Protein AF-A0A1V4JGX5-F1 (afdb_monomer_lite)

pLDDT: mean 76.39, std 11.35, range [46.0, 93.62]

Secondary structure (DSSP, 8-state):
-PPPHHHHHHHHHHHHHHHHHHHHHTTEEEETTEEEE-TTSEEEE-----TT----SEEEEPHHHHHHHHHHT--

Organism: NCBI:txid372326

Foldseek 3Di:
DDQDPVNVVVVVVVVVVVVQVVCVVQQWHQDPVGIDHDPPFDKDADPDPDPVDPDDRIDTDDPVRVVVVVVVVPD

Sequence (75 aa):
MTVTWEEKLRKTEEIAQERQKQLESLGISLQSSGIKVGDNKCFLVNLNADPALNELLVYYLKVKICINIYRDKFF

Structure (mmCIF, N/CA/C/O backbone):
data_AF-A0A1V4JGX5-F1
#
_entry.id   AF-A0A1V4JGX5-F1
#
loop_
_atom_site.group_PDB
_atom_site.id
_atom_site.type_symbol
_atom_site.label_atom_id
_atom_site.label_alt_id
_atom_site.label_comp_id
_atom_site.label_asym_id
_atom_site.label_entity_id
_atom_site.label_seq_id
_atom_site.pdbx_PDB_ins_code
_atom_site.Cartn_x
_atom_site.Cartn_y
_atom_site.Cartn_z
_atom_site.occupancy
_atom_site.B_iso_or_equiv
_atom_site.auth_seq_id
_atom_site.auth_comp_id
_atom_site.auth_asym_id
_atom_site.auth_atom_id
_atom_site.pdbx_PDB_model_num
ATOM 1 N N . MET A 1 1 ? -15.594 10.061 29.162 1.00 56.38 1 MET A N 1
ATOM 2 C CA . MET A 1 1 ? -16.352 9.131 28.297 1.00 56.38 1 MET A CA 1
ATOM 3 C C . MET A 1 1 ? -15.438 7.978 27.921 1.00 56.38 1 MET A C 1
ATOM 5 O O . MET A 1 1 ? -14.376 8.223 27.363 1.00 56.38 1 MET A O 1
ATOM 9 N N . THR A 1 2 ? -15.791 6.752 28.302 1.00 78.56 2 THR A N 1
ATOM 10 C CA . THR A 1 2 ? -15.070 5.531 27.914 1.00 78.56 2 THR A CA 1
ATOM 11 C C . THR A 1 2 ? -15.453 5.153 26.489 1.00 78.56 2 THR A C 1
ATOM 13 O O . THR A 1 2 ? -16.630 4.950 26.213 1.00 78.56 2 THR A O 1
ATOM 16 N N . VAL A 1 3 ? -14.471 5.071 25.594 1.00 74.69 3 VAL A N 1
ATOM 17 C CA . VAL A 1 3 ? -14.684 4.625 24.209 1.00 74.69 3 VAL A CA 1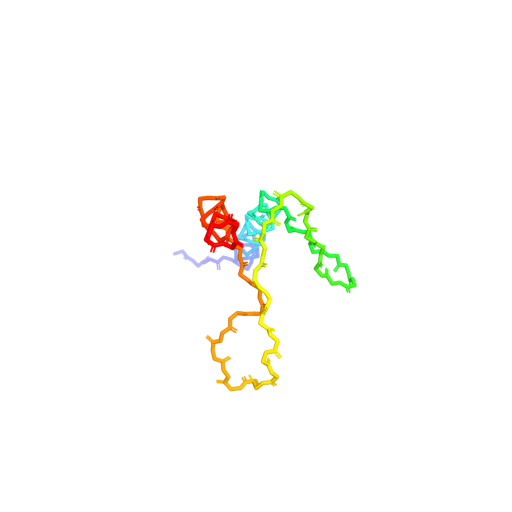
ATOM 18 C C . VAL A 1 3 ? -15.052 3.143 24.222 1.00 74.69 3 VAL A C 1
ATOM 20 O O . VAL A 1 3 ? -14.315 2.337 24.801 1.00 74.69 3 VAL A O 1
ATOM 23 N N . THR A 1 4 ? -16.171 2.791 23.595 1.00 91.69 4 THR A N 1
ATOM 24 C CA . THR A 1 4 ? -16.645 1.405 23.523 1.00 91.69 4 THR A CA 1
ATOM 25 C C . THR A 1 4 ? -15.777 0.561 22.585 1.00 91.69 4 THR A C 1
ATOM 27 O O . THR A 1 4 ? -15.018 1.077 21.759 1.00 91.69 4 THR A O 1
ATOM 30 N N . TRP A 1 5 ? -15.869 -0.765 22.705 1.00 90.88 5 TRP A N 1
ATOM 31 C CA . TRP A 1 5 ? -15.213 -1.676 21.762 1.00 90.88 5 TRP A CA 1
ATOM 32 C C . TRP A 1 5 ? -15.753 -1.531 20.338 1.00 90.88 5 TRP A C 1
ATOM 34 O O . TRP A 1 5 ? -14.971 -1.602 19.395 1.00 90.88 5 TRP A O 1
ATOM 44 N N . GLU A 1 6 ? -17.044 -1.242 20.189 1.00 91.31 6 GLU A N 1
ATOM 45 C CA . GLU A 1 6 ? -17.674 -0.981 18.891 1.00 91.31 6 GLU A CA 1
ATOM 46 C C . GLU A 1 6 ? -17.079 0.258 18.216 1.00 91.31 6 GLU A C 1
ATOM 48 O O . GLU A 1 6 ? -16.739 0.230 17.036 1.00 91.31 6 GLU A O 1
ATOM 53 N N . GLU A 1 7 ? -16.852 1.336 18.966 1.00 89.00 7 GLU A N 1
ATOM 54 C CA . GLU A 1 7 ? -16.246 2.546 18.405 1.00 89.00 7 GLU A CA 1
ATOM 55 C C . GLU A 1 7 ? -14.771 2.373 18.059 1.00 89.00 7 GLU A C 1
ATOM 57 O O . GLU A 1 7 ? -14.289 2.995 17.109 1.00 89.00 7 GLU A O 1
ATOM 62 N N . LYS A 1 8 ? -14.049 1.523 18.797 1.00 90.75 8 LYS A N 1
ATOM 63 C CA . LYS A 1 8 ? -12.686 1.131 18.421 1.00 90.75 8 LYS A CA 1
ATOM 64 C C . LYS A 1 8 ? -12.693 0.315 17.132 1.00 90.75 8 LYS A C 1
ATOM 66 O O . LYS A 1 8 ? -11.912 0.6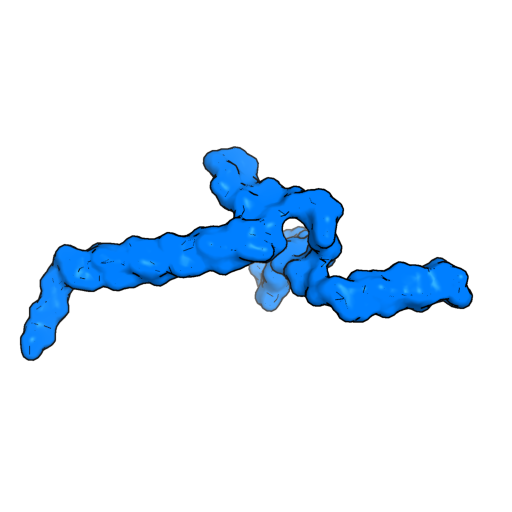30 16.241 1.00 90.75 8 LYS A O 1
ATOM 71 N N . LEU A 1 9 ? -13.586 -0.672 17.023 1.00 92.31 9 LEU A N 1
ATOM 72 C CA . LEU A 1 9 ? -13.718 -1.513 15.834 1.00 92.31 9 LEU A CA 1
ATOM 73 C C . LEU A 1 9 ? -14.034 -0.665 14.597 1.00 92.31 9 LEU A C 1
ATOM 75 O O . LEU A 1 9 ? -13.292 -0.724 13.620 1.00 92.31 9 LEU A O 1
ATOM 79 N N . ARG A 1 10 ? -15.035 0.220 14.692 1.00 93.00 10 ARG A N 1
ATOM 80 C CA . ARG A 1 10 ? -15.416 1.127 13.601 1.00 93.00 10 ARG A CA 1
ATOM 81 C C . ARG A 1 10 ? -14.256 2.019 13.157 1.00 93.00 10 ARG A C 1
ATOM 83 O O . ARG A 1 10 ? -13.988 2.126 11.967 1.00 93.00 10 ARG A O 1
ATOM 90 N N . LYS A 1 11 ? -13.518 2.619 14.101 1.00 91.50 11 LYS A N 1
ATOM 91 C CA . LYS A 1 11 ? -12.335 3.435 13.770 1.00 91.50 11 LYS A CA 1
ATOM 92 C C . LYS A 1 11 ? -11.251 2.628 13.062 1.00 91.50 11 LYS A C 1
ATOM 94 O O . LYS A 1 11 ? -10.600 3.136 12.152 1.00 91.50 11 LYS A O 1
ATOM 99 N N . THR A 1 12 ? -11.014 1.392 13.494 1.00 92.94 12 THR A N 1
ATOM 100 C CA . THR A 1 12 ? -10.025 0.520 12.856 1.00 92.94 12 THR A CA 1
ATOM 101 C C . THR A 1 12 ? -10.442 0.161 11.430 1.00 92.94 12 THR A C 1
ATOM 103 O O . THR A 1 12 ? -9.604 0.222 10.530 1.00 92.94 12 THR A O 1
ATOM 106 N N . GLU A 1 13 ? -11.719 -0.150 11.206 1.00 92.75 13 GLU A N 1
ATOM 107 C CA . GLU A 1 13 ? -12.263 -0.450 9.877 1.00 92.75 13 GLU A CA 1
ATOM 108 C C . GLU A 1 13 ? -12.201 0.758 8.936 1.00 92.75 13 GLU A C 1
ATOM 110 O O . GLU A 1 13 ? -11.749 0.616 7.801 1.00 92.75 13 GLU A O 1
ATOM 115 N N . GLU A 1 14 ? -12.553 1.956 9.411 1.00 93.62 14 GLU A N 1
ATOM 116 C CA . GLU A 1 14 ? -12.452 3.200 8.633 1.00 93.62 14 GLU A CA 1
ATOM 117 C C . GLU A 1 14 ? -11.013 3.456 8.157 1.00 93.62 14 GLU A C 1
ATOM 119 O O . GLU A 1 14 ? -10.774 3.744 6.983 1.00 93.62 14 GLU A O 1
ATOM 124 N N . ILE A 1 15 ? -10.026 3.293 9.047 1.00 91.69 15 ILE A N 1
ATOM 125 C CA . ILE A 1 15 ? -8.607 3.463 8.700 1.00 91.69 15 ILE A CA 1
ATOM 126 C C . ILE A 1 15 ? -8.156 2.394 7.697 1.00 91.69 15 ILE A C 1
ATOM 128 O O . ILE A 1 15 ? -7.381 2.693 6.785 1.00 91.69 15 ILE A O 1
ATOM 132 N N . ALA A 1 16 ? -8.610 1.149 7.857 1.00 85.81 16 ALA A N 1
ATOM 133 C CA . ALA A 1 16 ? -8.278 0.068 6.936 1.00 85.81 16 ALA A CA 1
ATOM 134 C C . ALA A 1 16 ? -8.854 0.326 5.534 1.00 85.81 16 ALA A C 1
ATOM 136 O O . ALA A 1 16 ? -8.135 0.178 4.545 1.00 85.81 16 ALA A O 1
ATOM 137 N N . GLN A 1 17 ? -10.106 0.783 5.447 1.00 88.06 17 GLN A N 1
ATOM 138 C CA . GLN A 1 17 ? -10.751 1.140 4.182 1.00 88.06 17 GLN A CA 1
ATOM 139 C C . GLN A 1 17 ? -10.066 2.325 3.495 1.00 88.06 17 GLN A C 1
ATOM 141 O O . GLN A 1 17 ? -9.822 2.273 2.290 1.00 88.06 17 GLN A O 1
ATOM 146 N N . GLU A 1 18 ? -9.695 3.366 4.242 1.00 91.25 18 GLU A N 1
ATOM 147 C CA . GLU A 1 18 ? -8.973 4.514 3.682 1.00 91.25 18 GLU A CA 1
ATOM 148 C C . GLU A 1 18 ? -7.611 4.088 3.112 1.00 91.25 18 GLU A C 1
ATOM 150 O O . GLU A 1 18 ? -7.258 4.450 1.989 1.00 91.25 18 GLU A O 1
ATOM 155 N N . ARG A 1 19 ? -6.865 3.240 3.831 1.00 87.50 19 ARG A N 1
ATOM 156 C CA . ARG A 1 19 ? -5.589 2.688 3.341 1.00 87.50 19 ARG A CA 1
ATOM 157 C C . ARG A 1 19 ? -5.773 1.834 2.088 1.00 87.50 19 ARG A C 1
ATOM 159 O O . ARG A 1 19 ? -4.983 1.956 1.153 1.00 87.50 19 ARG A O 1
ATOM 166 N N . GLN A 1 20 ? -6.816 1.007 2.049 1.00 82.81 20 GLN A N 1
ATOM 167 C CA . GLN A 1 20 ? -7.146 0.191 0.882 1.00 82.81 20 GLN A CA 1
ATOM 168 C C . GLN A 1 20 ? -7.444 1.071 -0.340 1.00 82.81 20 GLN A C 1
ATOM 170 O O . GLN A 1 20 ? -6.869 0.874 -1.409 1.00 82.81 20 GLN A O 1
ATOM 175 N N . LYS A 1 21 ? -8.259 2.113 -0.162 1.00 86.31 21 LYS A N 1
ATOM 176 C CA . LYS A 1 21 ? -8.598 3.073 -1.217 1.00 86.31 21 LYS A CA 1
ATOM 177 C C . LYS A 1 21 ? -7.373 3.835 -1.728 1.00 86.31 21 LYS A C 1
ATOM 179 O O . LYS A 1 21 ? -7.243 4.080 -2.929 1.00 86.31 21 LYS A O 1
ATOM 184 N N . GLN A 1 22 ? -6.447 4.189 -0.837 1.00 83.94 22 GLN A N 1
ATOM 185 C CA . GLN A 1 22 ? -5.181 4.812 -1.221 1.00 83.94 22 GLN A CA 1
ATOM 186 C C . GLN A 1 22 ? -4.334 3.877 -2.088 1.00 83.94 22 GLN A C 1
ATOM 188 O O . GLN A 1 22 ? -3.860 4.308 -3.140 1.00 83.94 22 GLN A O 1
ATOM 193 N N . LEU A 1 23 ? -4.198 2.602 -1.712 1.00 81.25 23 LEU A N 1
ATOM 194 C CA . LEU A 1 23 ? -3.498 1.598 -2.521 1.00 81.25 23 LEU A CA 1
ATOM 195 C C . LEU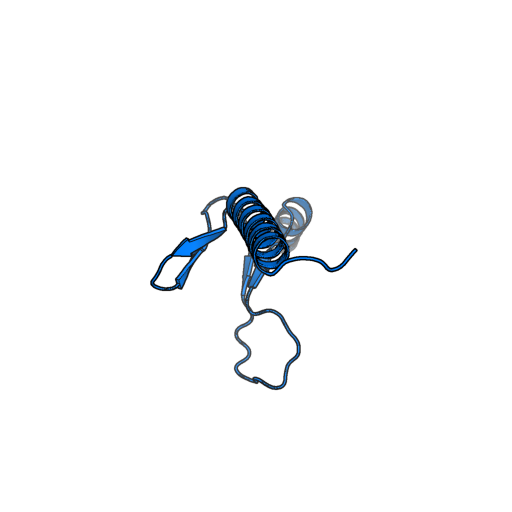 A 1 23 ? -4.149 1.429 -3.900 1.00 81.25 23 LEU A C 1
ATOM 197 O O . LEU A 1 23 ? -3.452 1.485 -4.913 1.00 81.25 23 LEU A O 1
ATOM 201 N N . GLU A 1 24 ? -5.476 1.345 -3.963 1.00 81.81 24 GLU A N 1
ATOM 202 C CA . GLU A 1 24 ? -6.216 1.224 -5.224 1.00 81.81 24 GLU A CA 1
ATOM 203 C C . GLU A 1 24 ? -6.032 2.450 -6.126 1.00 81.81 24 GLU A C 1
ATOM 205 O O . GLU A 1 24 ? -5.778 2.309 -7.323 1.00 81.81 24 GLU A O 1
ATOM 210 N N . SER A 1 25 ? -6.040 3.663 -5.560 1.00 79.94 25 SER A N 1
ATOM 211 C CA . SER A 1 25 ? -5.716 4.894 -6.301 1.00 79.94 25 SER A CA 1
ATOM 212 C C . SER A 1 25 ? -4.269 4.897 -6.818 1.00 79.94 25 SER A C 1
ATOM 214 O O . SER A 1 25 ? -3.946 5.432 -7.888 1.00 79.94 25 SER A O 1
ATOM 216 N N . LEU A 1 26 ? -3.373 4.235 -6.079 1.00 74.12 26 LEU A N 1
ATOM 217 C CA . LEU A 1 26 ? -1.997 3.990 -6.473 1.00 74.12 26 LEU A CA 1
ATOM 218 C C . LEU A 1 26 ? -1.869 2.853 -7.494 1.00 74.12 26 LEU A C 1
ATOM 220 O O . LEU A 1 26 ? -0.778 2.680 -8.022 1.00 74.12 26 LEU A O 1
ATOM 224 N N . GLY A 1 27 ? -2.960 2.197 -7.892 1.00 73.12 27 GLY A N 1
ATOM 225 C CA . GLY A 1 27 ? -2.950 1.079 -8.833 1.00 73.12 27 GLY A CA 1
ATOM 226 C C . GLY A 1 27 ? -2.441 -0.216 -8.204 1.00 73.12 27 GLY A C 1
ATOM 227 O O . GLY A 1 27 ? -2.013 -1.108 -8.926 1.00 73.12 27 GLY A O 1
ATOM 228 N N . ILE A 1 28 ? -2.444 -0.305 -6.875 1.00 79.56 28 ILE A N 1
ATOM 229 C CA . ILE A 1 28 ? -2.036 -1.478 -6.110 1.00 79.56 28 ILE A CA 1
ATOM 230 C C . ILE A 1 28 ? -3.309 -2.160 -5.607 1.00 79.56 28 ILE A C 1
ATOM 232 O O . ILE A 1 28 ? -4.098 -1.565 -4.880 1.00 79.56 28 ILE A O 1
ATOM 236 N N . SER A 1 29 ? -3.508 -3.413 -5.996 1.00 77.06 29 SER A N 1
ATOM 237 C CA . SER A 1 29 ? -4.610 -4.256 -5.541 1.00 77.06 29 SER A CA 1
ATOM 238 C C . SER A 1 29 ? -4.045 -5.391 -4.698 1.00 77.06 29 SER A C 1
ATOM 240 O O . SER A 1 29 ? -3.152 -6.121 -5.134 1.00 77.06 29 SER A O 1
ATOM 242 N N . LEU A 1 30 ? -4.563 -5.533 -3.480 1.00 70.75 30 LEU A N 1
ATOM 243 C CA . LEU A 1 30 ? -4.251 -6.665 -2.619 1.00 70.75 30 LEU A CA 1
ATOM 244 C C . LEU A 1 30 ? -5.206 -7.816 -2.957 1.00 70.75 30 LEU A C 1
ATOM 246 O O . LEU A 1 30 ? -6.421 -7.670 -2.846 1.00 70.75 30 LEU A O 1
ATOM 250 N N . GLN A 1 31 ? -4.657 -8.946 -3.392 1.00 74.94 31 GLN A N 1
ATOM 251 C CA . GLN A 1 31 ? -5.394 -10.186 -3.622 1.00 74.94 31 GLN A CA 1
ATOM 252 C C . GLN A 1 31 ? -5.026 -11.216 -2.555 1.00 74.94 31 GLN A C 1
ATOM 254 O O . GLN A 1 31 ? -3.977 -11.134 -1.920 1.00 74.94 31 GLN A O 1
ATOM 259 N N . SER A 1 32 ? -5.866 -12.236 -2.394 1.00 67.19 32 SER A N 1
ATOM 260 C CA . SER A 1 32 ? -5.650 -13.338 -1.447 1.00 67.19 32 SE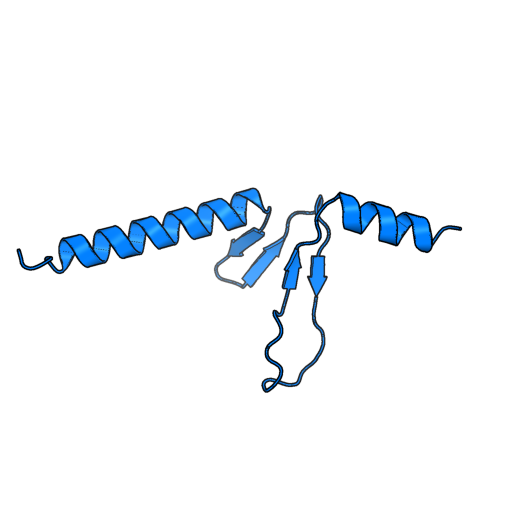R A CA 1
ATOM 261 C C . SER A 1 32 ? -4.304 -14.051 -1.648 1.00 67.19 32 SER A C 1
ATOM 263 O O . SER A 1 32 ? -3.771 -14.626 -0.707 1.00 67.19 32 SER A O 1
ATOM 265 N N . SER A 1 33 ? -3.756 -14.010 -2.867 1.00 70.75 33 SER A N 1
ATOM 266 C CA . SER A 1 33 ? -2.493 -14.646 -3.256 1.00 70.75 33 SER A CA 1
ATOM 267 C C . SER A 1 33 ? -1.300 -13.688 -3.363 1.00 70.75 33 SER A C 1
ATOM 269 O O . SER A 1 33 ? -0.215 -14.137 -3.724 1.00 70.75 33 SER A O 1
ATOM 271 N N . GLY A 1 34 ? -1.463 -12.385 -3.098 1.00 72.12 34 GLY A N 1
ATOM 272 C CA . GLY A 1 34 ? -0.359 -11.424 -3.170 1.00 72.12 34 GLY A CA 1
ATOM 273 C C . GLY A 1 34 ? -0.752 -10.026 -3.642 1.00 72.12 34 GLY A C 1
ATOM 274 O O . GLY A 1 34 ? -1.909 -9.617 -3.577 1.00 72.12 34 GLY A O 1
ATOM 275 N N . ILE A 1 35 ? 0.240 -9.269 -4.110 1.00 77.50 35 ILE A N 1
ATOM 276 C CA . ILE A 1 35 ? 0.086 -7.870 -4.519 1.00 77.50 35 ILE A CA 1
ATOM 277 C C . ILE A 1 35 ? 0.065 -7.799 -6.046 1.00 77.50 35 ILE A C 1
ATOM 279 O O . ILE A 1 35 ? 1.025 -8.200 -6.702 1.00 77.50 35 ILE A O 1
ATOM 283 N N . LYS A 1 36 ? -1.015 -7.256 -6.612 1.00 75.56 36 LYS A N 1
ATOM 284 C CA . LYS A 1 36 ? -1.103 -6.910 -8.031 1.00 75.56 36 LYS A CA 1
ATOM 285 C C . LYS A 1 36 ? -0.870 -5.417 -8.201 1.00 75.56 36 LYS A C 1
ATOM 287 O O . LYS A 1 36 ? -1.429 -4.601 -7.474 1.00 75.56 36 LYS A O 1
ATOM 292 N N . VAL A 1 37 ? -0.068 -5.064 -9.192 1.00 72.62 37 VAL A N 1
ATOM 293 C CA . VAL A 1 37 ? 0.325 -3.688 -9.468 1.00 72.62 37 VAL A CA 1
ATOM 294 C C . VAL A 1 37 ? -0.061 -3.345 -10.907 1.00 72.62 37 VAL A C 1
ATOM 296 O O . VAL A 1 37 ? 0.148 -4.157 -11.801 1.00 72.62 37 VAL A O 1
ATOM 299 N N . GLY A 1 38 ? -0.698 -2.193 -11.117 1.00 68.50 38 GLY A N 1
ATOM 300 C CA . GLY A 1 38 ? -1.228 -1.776 -12.415 1.00 68.50 38 GLY A CA 1
ATOM 301 C C . GLY A 1 38 ? -0.144 -1.346 -13.407 1.00 68.50 38 GLY A C 1
ATOM 302 O O . GLY A 1 38 ? 0.804 -0.655 -13.036 1.00 68.50 38 GLY A O 1
ATOM 303 N N . ASP A 1 39 ? -0.348 -1.691 -14.680 1.00 65.19 39 ASP A N 1
ATOM 304 C CA . ASP A 1 39 ? 0.653 -1.603 -15.759 1.00 65.19 39 ASP A CA 1
ATOM 305 C C . ASP A 1 39 ? 1.128 -0.170 -16.088 1.00 65.19 39 ASP A C 1
ATOM 307 O O . ASP A 1 39 ? 2.198 0.027 -16.656 1.00 65.19 39 ASP A O 1
ATOM 311 N N . ASN A 1 40 ? 0.367 0.858 -15.694 1.00 65.94 40 ASN A N 1
ATOM 312 C CA . ASN A 1 40 ? 0.623 2.264 -16.051 1.00 65.94 40 ASN A CA 1
ATOM 313 C C . ASN A 1 40 ? 1.484 3.038 -15.033 1.00 65.94 40 ASN A C 1
ATOM 315 O O . ASN A 1 40 ? 1.483 4.273 -15.026 1.00 65.94 40 ASN A O 1
ATOM 319 N N . LYS A 1 41 ? 2.172 2.351 -14.118 1.00 70.12 41 LYS A N 1
ATOM 320 C CA . LYS A 1 41 ? 2.918 2.976 -13.015 1.00 70.12 41 LYS A CA 1
ATOM 321 C C . LYS A 1 41 ? 4.278 2.306 -12.832 1.00 70.12 41 LYS A C 1
ATOM 323 O O . LYS A 1 41 ? 4.405 1.106 -13.040 1.00 70.12 41 LYS A O 1
ATOM 328 N N . CYS A 1 42 ? 5.299 3.073 -12.441 1.00 74.81 42 CYS A N 1
ATOM 3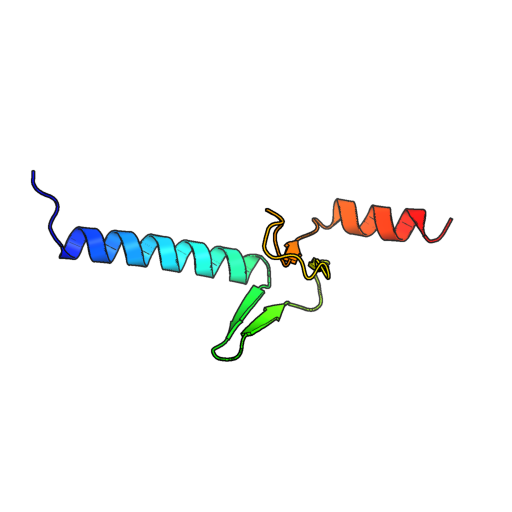29 C CA . CYS A 1 42 ? 6.635 2.517 -12.214 1.00 74.81 42 CYS A CA 1
ATOM 330 C C . CYS A 1 42 ? 6.865 2.237 -10.736 1.00 74.81 42 CYS A C 1
ATOM 332 O O . CYS A 1 42 ? 6.557 3.061 -9.868 1.00 74.81 42 CYS A O 1
ATOM 334 N N . PHE A 1 43 ? 7.493 1.098 -10.480 1.00 77.00 43 PHE A N 1
ATOM 335 C CA . PHE A 1 43 ? 7.835 0.647 -9.146 1.00 77.00 43 PHE A CA 1
ATOM 336 C C . PHE A 1 43 ? 9.300 0.244 -9.109 1.00 77.00 43 PHE A C 1
ATOM 338 O O . PHE A 1 43 ? 9.835 -0.264 -10.094 1.00 77.00 43 PHE A O 1
ATOM 345 N N . LEU A 1 44 ? 9.940 0.481 -7.971 1.00 81.62 44 LEU A N 1
ATOM 346 C CA . LEU A 1 44 ? 11.253 -0.066 -7.663 1.00 81.62 44 LEU A CA 1
ATOM 347 C C . LEU A 1 44 ? 11.052 -1.192 -6.652 1.00 81.62 44 LEU A C 1
ATOM 349 O O . LEU A 1 44 ? 10.466 -0.970 -5.594 1.00 81.62 44 LEU A O 1
ATOM 353 N N . VAL A 1 45 ? 11.499 -2.395 -7.000 1.00 81.00 45 VAL A N 1
ATOM 354 C CA . VAL A 1 45 ? 11.414 -3.569 -6.127 1.00 81.00 45 VAL A CA 1
ATOM 355 C C . VAL A 1 45 ? 12.771 -3.781 -5.479 1.00 81.00 45 VAL A C 1
ATOM 357 O O . VAL A 1 45 ? 13.788 -3.816 -6.174 1.00 81.00 45 VAL A O 1
ATOM 360 N N . ASN A 1 46 ? 12.784 -3.918 -4.158 1.00 82.50 46 ASN A N 1
ATOM 361 C CA . ASN A 1 46 ? 13.987 -4.275 -3.430 1.00 82.50 46 ASN A CA 1
ATOM 362 C C . ASN A 1 46 ? 14.205 -5.790 -3.520 1.00 82.50 46 ASN A C 1
ATOM 364 O O . ASN A 1 46 ? 13.357 -6.566 -3.088 1.00 82.50 46 ASN A O 1
ATOM 368 N N . LEU A 1 47 ? 15.325 -6.207 -4.109 1.00 83.88 47 LEU A N 1
ATOM 369 C CA . LEU A 1 47 ? 15.711 -7.619 -4.231 1.00 83.88 47 LEU A CA 1
ATOM 370 C C . LEU A 1 47 ? 16.687 -8.053 -3.135 1.00 83.88 47 LEU A C 1
ATOM 372 O O . LEU A 1 47 ? 17.182 -9.180 -3.172 1.00 83.88 47 LEU A O 1
ATOM 376 N N . ASN A 1 48 ? 16.998 -7.168 -2.185 1.00 84.50 48 ASN A N 1
ATOM 377 C CA . ASN A 1 48 ? 17.843 -7.541 -1.070 1.00 84.50 48 ASN A CA 1
ATOM 378 C C . ASN A 1 48 ? 17.120 -8.570 -0.189 1.00 84.50 48 ASN A C 1
ATOM 380 O O . ASN A 1 48 ? 15.957 -8.395 0.170 1.00 84.50 48 ASN A O 1
ATOM 384 N N . ALA A 1 49 ? 17.819 -9.653 0.138 1.00 78.56 49 ALA A N 1
ATOM 385 C CA . ALA A 1 49 ? 17.280 -10.759 0.920 1.00 78.56 49 ALA A CA 1
ATOM 386 C C . ALA A 1 49 ? 17.498 -10.584 2.432 1.00 78.56 49 ALA A C 1
ATOM 388 O O . ALA A 1 49 ? 17.035 -11.425 3.199 1.00 78.56 49 ALA A O 1
ATOM 389 N N . ASP A 1 50 ? 18.216 -9.537 2.856 1.00 86.81 50 ASP A N 1
ATOM 390 C CA . ASP A 1 50 ? 18.521 -9.276 4.263 1.00 86.81 50 ASP A CA 1
ATOM 391 C C . ASP A 1 50 ? 17.290 -8.741 5.029 1.00 86.81 50 ASP A C 1
ATOM 393 O O . ASP A 1 50 ? 16.864 -7.606 4.793 1.00 86.81 50 ASP A O 1
ATOM 397 N N . PRO A 1 51 ? 16.724 -9.514 5.977 1.00 67.94 51 PRO A N 1
ATOM 398 C CA . PRO A 1 51 ? 15.569 -9.091 6.764 1.00 67.94 51 PRO A CA 1
ATOM 399 C C . PRO A 1 51 ? 15.903 -8.037 7.835 1.00 67.94 51 PRO A C 1
ATOM 401 O O . PRO A 1 51 ? 14.982 -7.481 8.431 1.00 67.94 51 PRO A O 1
ATOM 404 N N . ALA A 1 52 ? 17.185 -7.759 8.110 1.00 77.25 52 ALA A N 1
ATOM 405 C CA . ALA A 1 52 ? 17.609 -6.710 9.042 1.00 77.25 52 ALA A CA 1
ATOM 406 C C . ALA A 1 52 ? 17.572 -5.304 8.417 1.00 77.25 52 ALA A C 1
ATOM 408 O O . ALA A 1 52 ? 17.712 -4.297 9.119 1.00 77.25 52 ALA A O 1
ATOM 409 N N . LEU A 1 53 ? 17.382 -5.225 7.099 1.00 69.75 53 LEU A N 1
ATOM 410 C CA . LEU A 1 53 ? 17.327 -3.974 6.369 1.00 69.75 53 LEU A CA 1
ATOM 411 C C . LEU A 1 53 ? 15.949 -3.321 6.532 1.00 69.75 53 LEU A C 1
ATOM 413 O O . LEU A 1 53 ? 14.922 -3.885 6.163 1.00 69.75 53 LEU A O 1
ATOM 417 N N . ASN A 1 54 ? 15.921 -2.099 7.061 1.00 74.81 54 ASN A N 1
ATOM 418 C CA . ASN A 1 54 ? 14.695 -1.323 7.276 1.00 74.81 54 ASN A CA 1
ATOM 419 C C . ASN A 1 54 ? 14.231 -0.617 5.985 1.00 74.81 54 ASN A C 1
ATOM 421 O O . ASN A 1 54 ? 14.003 0.593 5.959 1.00 74.81 54 ASN A O 1
ATOM 425 N N . GLU A 1 55 ? 14.168 -1.368 4.889 1.00 78.94 55 GLU A N 1
ATOM 426 C CA . GLU A 1 55 ? 13.749 -0.887 3.575 1.00 78.94 55 GLU A CA 1
ATOM 427 C C . GLU A 1 55 ? 12.410 -1.510 3.173 1.00 78.94 55 GLU A C 1
ATOM 429 O O . GLU A 1 55 ? 12.043 -2.607 3.591 1.00 78.94 55 GLU A O 1
ATOM 434 N N . LEU A 1 56 ? 11.646 -0.789 2.354 1.00 75.94 56 LEU A N 1
ATOM 435 C CA . LEU A 1 56 ? 10.375 -1.284 1.836 1.00 75.94 56 LEU A CA 1
ATOM 436 C C . LEU A 1 56 ? 10.645 -2.269 0.692 1.00 75.94 56 LEU A C 1
ATOM 438 O O . LEU A 1 56 ? 11.539 -2.054 -0.123 1.00 75.94 56 LEU A O 1
ATOM 442 N N . LEU A 1 57 ? 9.828 -3.319 0.575 1.00 79.75 57 LEU A N 1
ATOM 443 C CA . LEU A 1 57 ? 9.932 -4.276 -0.534 1.00 79.75 57 LEU A CA 1
ATOM 444 C C . LEU A 1 57 ? 9.614 -3.627 -1.893 1.00 79.75 57 LEU A C 1
ATOM 446 O O . LEU A 1 57 ? 10.189 -3.994 -2.915 1.00 79.75 57 LEU A O 1
ATOM 450 N N . VAL A 1 58 ? 8.689 -2.663 -1.916 1.00 77.69 58 VAL A N 1
ATOM 451 C CA . VAL A 1 58 ? 8.209 -2.014 -3.141 1.00 77.69 58 VAL A CA 1
ATOM 452 C C . VAL A 1 58 ? 8.073 -0.510 -2.921 1.00 77.69 58 VAL A C 1
ATOM 454 O O . VAL A 1 58 ? 7.390 -0.067 -1.998 1.00 77.69 58 VAL A O 1
ATOM 457 N N . TYR A 1 59 ? 8.666 0.279 -3.816 1.00 82.38 59 TYR A N 1
ATOM 458 C CA . TYR A 1 59 ? 8.561 1.736 -3.844 1.00 82.38 59 TYR A CA 1
ATOM 459 C C . TYR A 1 59 ? 7.760 2.193 -5.060 1.00 82.38 59 TYR A C 1
ATOM 461 O O . TYR A 1 59 ? 8.071 1.827 -6.191 1.00 82.38 59 TYR A O 1
ATOM 469 N N . TYR A 1 60 ? 6.765 3.053 -4.844 1.00 78.81 60 TYR A N 1
ATOM 470 C CA . TYR A 1 60 ? 6.047 3.728 -5.924 1.00 78.81 60 TYR A CA 1
ATOM 471 C C . TYR A 1 60 ? 6.821 4.961 -6.401 1.00 78.81 60 TYR A C 1
ATOM 473 O O . TYR A 1 60 ? 7.059 5.895 -5.629 1.00 78.81 60 TYR A O 1
ATOM 481 N N . LEU A 1 61 ? 7.178 4.998 -7.685 1.00 78.81 61 LEU A N 1
ATOM 482 C CA . LEU A 1 61 ? 7.869 6.136 -8.280 1.00 78.81 61 LEU A CA 1
ATOM 483 C C . LEU A 1 61 ? 6.853 7.086 -8.915 1.00 78.81 61 LEU A C 1
ATOM 485 O O . LEU A 1 61 ? 6.093 6.722 -9.812 1.00 78.81 61 LEU A O 1
ATOM 489 N N . LYS A 1 62 ? 6.863 8.353 -8.484 1.00 74.19 62 LYS A N 1
ATOM 490 C CA . LYS A 1 62 ? 6.066 9.394 -9.148 1.00 74.19 62 LYS A CA 1
ATOM 491 C C . LYS A 1 62 ? 6.506 9.545 -10.606 1.00 74.19 62 LYS A C 1
ATOM 493 O O . LYS A 1 62 ? 7.697 9.515 -10.906 1.00 74.19 62 LYS A O 1
ATOM 498 N N . VAL A 1 63 ? 5.541 9.837 -11.481 1.00 69.81 63 VAL A N 1
ATOM 499 C CA . VAL A 1 63 ? 5.712 10.012 -12.939 1.00 69.81 63 VAL A CA 1
ATOM 500 C C . VAL A 1 63 ? 6.930 10.873 -13.303 1.00 69.81 63 VAL A C 1
ATOM 502 O O . VAL A 1 63 ? 7.706 10.503 -14.178 1.00 69.81 63 VAL A O 1
ATOM 505 N N . LYS A 1 64 ? 7.163 11.981 -12.583 1.00 68.25 64 LYS A N 1
ATOM 506 C CA . LYS A 1 64 ? 8.323 12.863 -12.809 1.00 68.25 64 LYS A CA 1
ATOM 507 C C . LYS A 1 64 ? 9.671 12.140 -12.654 1.00 68.25 64 LYS A C 1
ATOM 509 O O . LYS A 1 64 ? 10.601 12.443 -13.389 1.00 68.25 64 LYS A O 1
ATOM 514 N N . ILE A 1 65 ? 9.789 11.207 -11.712 1.00 66.31 65 ILE A N 1
ATOM 515 C CA . ILE A 1 65 ? 11.019 10.437 -11.478 1.00 66.31 65 ILE A CA 1
ATOM 516 C C . ILE A 1 65 ? 11.181 9.370 -12.563 1.00 66.31 65 ILE A C 1
ATOM 518 O O . ILE A 1 65 ? 12.268 9.255 -13.119 1.00 66.31 65 ILE A O 1
ATOM 522 N N . CYS A 1 66 ? 10.101 8.669 -12.936 1.00 60.03 66 CYS A N 1
ATOM 523 C CA . CYS A 1 66 ? 10.144 7.702 -14.038 1.00 60.03 66 CYS A CA 1
ATOM 524 C C . CYS A 1 66 ? 10.685 8.332 -15.323 1.00 60.03 66 CYS A C 1
ATOM 526 O O . CYS A 1 66 ? 11.604 7.796 -15.929 1.00 60.03 66 CYS A O 1
ATOM 528 N N . ILE A 1 67 ? 10.140 9.490 -15.714 1.00 61.72 67 ILE A N 1
ATOM 529 C CA . ILE A 1 67 ? 10.534 10.180 -16.949 1.00 61.72 67 ILE A CA 1
ATOM 530 C C . ILE A 1 67 ? 12.024 10.542 -16.927 1.00 61.72 67 ILE A C 1
ATOM 532 O O . ILE A 1 67 ? 12.682 10.391 -17.949 1.00 61.72 67 ILE A O 1
ATOM 536 N N . ASN A 1 68 ? 12.573 10.973 -15.784 1.00 58.12 68 ASN A N 1
ATOM 537 C CA . ASN A 1 68 ? 14.005 11.278 -15.686 1.00 58.12 68 ASN A CA 1
ATOM 538 C C . ASN A 1 68 ? 14.874 10.019 -15.816 1.00 58.12 68 ASN A C 1
ATOM 540 O O . ASN A 1 68 ? 15.828 10.048 -16.578 1.00 58.12 68 ASN A O 1
ATOM 544 N N . ILE A 1 69 ? 14.499 8.892 -15.198 1.00 62.28 69 ILE A N 1
ATOM 545 C CA . ILE A 1 69 ? 15.233 7.620 -15.361 1.00 62.28 69 ILE A CA 1
ATOM 546 C C . ILE A 1 69 ? 15.255 7.173 -16.831 1.00 62.28 69 ILE A C 1
ATOM 548 O O . ILE A 1 69 ? 16.283 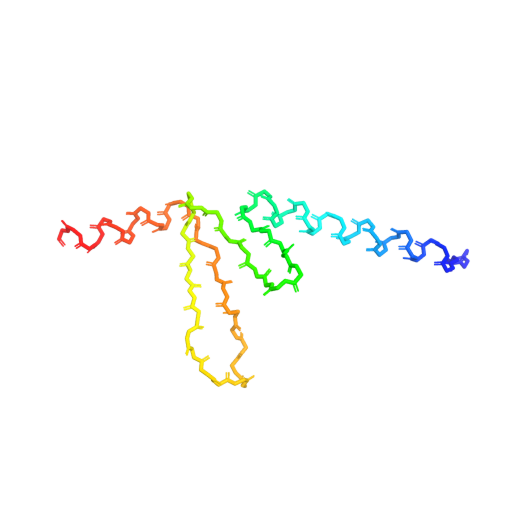6.713 -17.324 1.00 62.28 69 ILE A O 1
ATOM 552 N N . TYR A 1 70 ? 14.133 7.308 -17.545 1.00 56.62 70 TYR A N 1
ATOM 553 C CA . TYR A 1 70 ? 14.090 7.006 -18.978 1.00 56.62 70 TYR A CA 1
ATOM 554 C C . TYR A 1 70 ? 14.860 8.035 -19.815 1.00 56.62 70 TYR A C 1
ATOM 556 O O . TYR A 1 70 ? 15.444 7.668 -20.824 1.00 56.62 70 TYR A O 1
ATOM 564 N N . ARG A 1 71 ? 14.912 9.305 -19.405 1.00 56.97 71 ARG A N 1
ATOM 565 C CA . ARG A 1 71 ? 15.700 10.334 -20.095 1.00 56.97 71 ARG A CA 1
ATOM 566 C C . ARG A 1 71 ? 17.205 10.097 -19.946 1.00 56.97 71 ARG A C 1
ATOM 568 O O . ARG A 1 71 ? 17.906 10.148 -20.945 1.00 56.97 71 ARG A O 1
ATOM 575 N N . ASP A 1 72 ? 17.673 9.785 -18.740 1.00 58.41 72 ASP A N 1
ATOM 576 C CA . ASP A 1 72 ? 19.096 9.574 -18.437 1.00 58.41 72 ASP A CA 1
ATOM 577 C C . ASP A 1 72 ? 19.650 8.258 -19.012 1.00 58.41 72 ASP A C 1
ATOM 579 O O . ASP A 1 72 ? 20.859 8.090 -19.114 1.00 58.41 72 ASP A O 1
ATOM 583 N N . LYS A 1 73 ? 18.788 7.305 -19.399 1.00 53.34 73 LYS A N 1
ATOM 584 C CA . LYS A 1 73 ? 19.206 6.055 -20.063 1.00 53.34 73 LYS A CA 1
ATOM 585 C C . LYS A 1 73 ? 19.290 6.133 -21.590 1.00 53.34 73 LYS A C 1
ATOM 587 O O . LYS A 1 73 ? 19.803 5.195 -22.194 1.00 53.34 73 LYS A O 1
ATOM 592 N N . PHE A 1 74 ? 18.753 7.181 -22.209 1.00 49.53 74 PHE A N 1
ATOM 593 C CA . PHE A 1 74 ? 18.643 7.302 -23.670 1.00 49.53 74 PHE A CA 1
ATOM 594 C C . PHE A 1 74 ? 19.388 8.522 -24.248 1.00 49.53 74 PHE A C 1
ATOM 596 O O . PHE A 1 74 ? 19.194 8.841 -25.422 1.00 49.53 74 PHE A O 1
ATOM 603 N N . PHE A 1 75 ? 20.252 9.168 -23.460 1.00 46.00 75 PHE A N 1
ATOM 604 C CA . PHE A 1 75 ? 21.206 10.191 -23.905 1.00 46.00 75 PHE A CA 1
ATOM 605 C C . PHE A 1 75 ? 22.621 9.856 -23.440 1.00 46.00 75 PHE A C 1
ATOM 607 O O . PHE A 1 75 ? 22.750 9.257 -22.350 1.00 46.00 75 PHE A O 1
#

Radius of gyration: 17.93 Å; chains: 1; bounding box: 39×28×52 Å

InterPro domains:
  IPR032405 Kinesin-associated [PF16183] (3-62)